Protein AF-A0A2A7B6G8-F1 (afdb_monomer)

Sequence (78 aa):
MAKSSRTEAWHDSYKAIFGRYGCIRLTLEQVSVCMGIPARYVRKRYPDGWANMSGGEGRGKGNTIRLDVLLDQEFGVY

Solvent-accessible surface area (backbone atoms only — not comparable to full-atom values): 4723 Å² total; per-residue (Å²): 134,86,79,73,47,72,65,56,59,48,52,53,50,50,52,54,52,34,72,72,68,76,47,60,62,36,41,52,65,54,48,17,64,74,70,73,42,61,54,91,47,45,55,77,76,51,72,67,65,69,42,71,63,39,76,97,62,95,70,45,89,36,52,26,30,39,51,66,54,52,46,29,62,75,70,65,70,116

Nearest PDB structures (foldseek):
  5fz5-assembly1_R  TM=4.580E-01  e=8.533E-01  Saccharomyces cerevisiae
  7xy5-assembly1_A  TM=4.541E-01  e=1.423E+00  Vibrio cholerae
  7kym-assembly1_B-2  TM=4.571E-01  e=2.088E+00  Bradyrhizobium japonicum
  3f22-assembly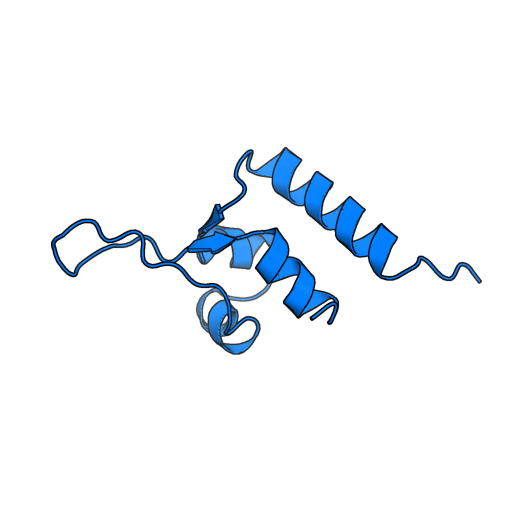2_C  TM=5.194E-01  e=3.481E+00  Homo sapiens
  8iuh-assembly1_M  TM=3.724E-01  e=5.803E+00  Homo sapiens

Organism: NCBI:txid853

Mean predicted aligned error: 7.44 Å

pLDDT: mean 80.21, std 16.07, range [38.38, 93.12]

Radius of gyration: 13.53 Å; Cα contacts (8 Å, |Δi|>4): 82; chains: 1; bounding box: 24×26×48 Å

Structure (mmCIF, N/CA/C/O backbone):
data_AF-A0A2A7B6G8-F1
#
_entry.id   AF-A0A2A7B6G8-F1
#
loop_
_atom_site.group_PDB
_atom_site.id
_atom_site.type_symbol
_atom_site.label_atom_id
_atom_site.label_alt_id
_atom_site.label_comp_id
_atom_site.label_asym_id
_atom_site.label_entity_id
_atom_site.label_seq_id
_atom_site.pdbx_PDB_ins_code
_atom_site.Cartn_x
_atom_site.Cartn_y
_atom_site.Cartn_z
_atom_site.occupancy
_atom_site.B_iso_or_equiv
_atom_site.auth_seq_id
_atom_site.auth_comp_id
_atom_site.auth_asym_id
_atom_site.auth_atom_id
_atom_site.pdbx_PDB_model_num
ATOM 1 N N . MET A 1 1 ? -10.823 8.941 24.641 1.00 38.38 1 MET A N 1
ATOM 2 C CA . MET A 1 1 ? -9.970 8.052 23.821 1.00 38.38 1 MET A CA 1
ATOM 3 C C . MET A 1 1 ? -10.512 8.070 22.407 1.00 38.38 1 MET A C 1
ATOM 5 O O . MET A 1 1 ? -11.609 7.576 22.185 1.00 38.38 1 MET A O 1
ATOM 9 N N . ALA A 1 2 ? -9.818 8.752 21.496 1.00 44.91 2 ALA A N 1
ATOM 10 C CA . ALA A 1 2 ? -10.260 8.905 20.118 1.00 44.91 2 ALA A CA 1
ATOM 11 C C . ALA A 1 2 ? -10.296 7.530 19.436 1.00 44.91 2 ALA A C 1
ATOM 13 O O . ALA A 1 2 ? -9.257 6.894 19.265 1.00 44.91 2 ALA A O 1
ATOM 14 N N . LYS A 1 3 ? -11.490 7.070 19.047 1.00 47.34 3 LYS A N 1
ATOM 15 C CA . LYS A 1 3 ? -11.628 6.119 17.941 1.00 47.34 3 LYS A CA 1
ATOM 16 C C . LYS A 1 3 ? -11.179 6.882 16.698 1.00 47.34 3 LYS A C 1
ATOM 18 O O . LYS A 1 3 ? -12.022 7.439 16.010 1.00 47.34 3 LYS A O 1
ATOM 23 N N . SER A 1 4 ? -9.871 6.967 16.452 1.00 52.94 4 SER A N 1
ATOM 24 C CA . SER A 1 4 ? -9.409 7.249 15.095 1.00 52.94 4 SER A CA 1
ATOM 25 C C . SER A 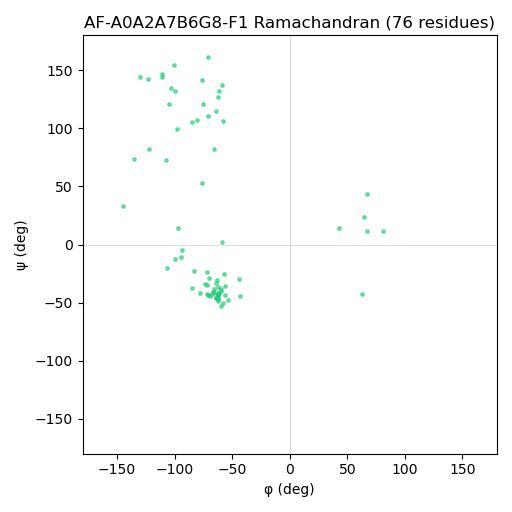1 4 ? -9.996 6.119 14.268 1.00 52.94 4 SER A C 1
ATOM 27 O O . SER A 1 4 ? -9.686 4.942 14.491 1.00 52.94 4 SER A O 1
ATOM 29 N N . SER A 1 5 ? -11.023 6.448 13.487 1.00 67.69 5 SER A N 1
ATOM 30 C CA . SER A 1 5 ? -11.718 5.435 12.716 1.00 67.69 5 SER A CA 1
ATOM 31 C C . SER A 1 5 ? -10.670 4.860 11.772 1.00 67.69 5 SER A C 1
ATOM 33 O O . SER A 1 5 ? -9.893 5.594 11.172 1.00 67.69 5 SER A O 1
ATOM 35 N N . ARG A 1 6 ? -10.577 3.536 11.688 1.00 73.50 6 ARG A N 1
ATOM 36 C CA . ARG A 1 6 ? -9.649 2.828 10.792 1.00 73.50 6 ARG A CA 1
ATOM 37 C C . ARG A 1 6 ? -9.613 3.441 9.375 1.00 73.50 6 ARG A C 1
ATOM 39 O O . ARG A 1 6 ? -8.570 3.449 8.735 1.00 73.50 6 ARG A O 1
ATOM 46 N N . THR A 1 7 ? -10.732 4.024 8.953 1.00 80.62 7 THR A N 1
ATOM 47 C CA . THR A 1 7 ? -10.930 4.819 7.739 1.00 80.62 7 THR A CA 1
ATOM 48 C C . THR A 1 7 ? -10.103 6.114 7.676 1.00 80.62 7 THR A C 1
ATOM 50 O O . THR A 1 7 ? -9.495 6.388 6.647 1.00 80.62 7 THR A O 1
ATOM 53 N N . GLU A 1 8 ? -10.031 6.911 8.746 1.00 85.75 8 GLU A N 1
ATOM 54 C CA . GLU A 1 8 ? -9.189 8.121 8.801 1.00 85.75 8 GLU A CA 1
ATOM 55 C C . GLU A 1 8 ? -7.707 7.771 8.655 1.00 85.75 8 GLU A C 1
ATOM 57 O O . GLU A 1 8 ? -7.015 8.348 7.818 1.00 85.75 8 GLU A O 1
ATOM 62 N N . ALA A 1 9 ? -7.240 6.760 9.396 1.00 87.19 9 ALA A N 1
ATOM 63 C CA . ALA A 1 9 ? -5.854 6.303 9.322 1.00 87.19 9 ALA A CA 1
ATOM 64 C C . ALA A 1 9 ? -5.491 5.773 7.921 1.00 87.19 9 ALA A C 1
ATOM 66 O O . ALA A 1 9 ? -4.383 6.020 7.434 1.00 87.19 9 ALA A O 1
ATOM 67 N N . TRP A 1 10 ? -6.430 5.097 7.250 1.00 90.38 10 TRP A N 1
ATOM 68 C CA . TRP A 1 10 ? -6.280 4.666 5.858 1.00 90.38 10 TRP A CA 1
ATOM 69 C C . TRP A 1 10 ? -6.123 5.868 4.916 1.00 90.38 10 TRP A C 1
ATOM 71 O O . TRP A 1 10 ? -5.177 5.917 4.129 1.00 90.38 10 TRP A O 1
ATOM 81 N N . HIS A 1 11 ? -6.995 6.877 5.029 1.00 90.19 11 HIS A N 1
ATOM 82 C CA . HIS A 1 11 ? -6.952 8.067 4.172 1.00 90.19 11 HIS A CA 1
ATOM 83 C C . HIS A 1 11 ? -5.699 8.917 4.391 1.00 90.19 11 HIS A C 1
ATOM 85 O O . HIS A 1 11 ? -5.109 9.395 3.418 1.00 90.19 11 HIS A O 1
ATOM 91 N N . ASP A 1 12 ? -5.275 9.095 5.639 1.00 91.88 12 ASP A N 1
ATOM 92 C CA . ASP A 1 12 ? -4.064 9.848 5.961 1.00 91.88 12 ASP A CA 1
ATOM 93 C C . ASP A 1 12 ? -2.814 9.127 5.447 1.00 91.88 12 ASP A C 1
ATOM 95 O O . ASP A 1 12 ? -1.945 9.752 4.833 1.00 91.88 12 ASP A O 1
ATOM 99 N N . SER A 1 13 ? -2.769 7.798 5.585 1.00 91.06 13 SER A N 1
ATOM 100 C CA . SER A 1 13 ? -1.700 6.969 5.015 1.00 91.06 13 SER A CA 1
ATOM 101 C C . SER A 1 13 ? -1.675 7.054 3.487 1.00 91.06 13 SER A C 1
ATOM 103 O O . SER A 1 13 ? -0.606 7.230 2.898 1.00 91.06 13 SER A O 1
ATOM 105 N N . TYR A 1 14 ? -2.845 7.008 2.837 1.00 91.50 14 TYR A N 1
ATOM 106 C CA . TYR A 1 14 ? -2.966 7.172 1.387 1.00 91.50 14 TYR A CA 1
ATOM 107 C C . TYR A 1 14 ? -2.397 8.520 0.936 1.00 91.50 14 TYR A C 1
ATOM 109 O O . TYR A 1 14 ? -1.549 8.564 0.045 1.00 91.50 14 TYR A O 1
ATOM 117 N N . LYS A 1 15 ? -2.810 9.624 1.572 1.00 93.12 15 LYS A N 1
ATOM 118 C CA . LYS A 1 15 ? -2.323 10.973 1.241 1.00 93.12 15 LYS A CA 1
ATOM 119 C C . LYS A 1 15 ? -0.821 11.113 1.471 1.00 93.12 15 LYS A C 1
ATOM 121 O O . LYS A 1 15 ? -0.140 11.673 0.616 1.00 93.12 15 LYS A O 1
ATOM 126 N N . ALA A 1 16 ? -0.296 10.595 2.581 1.00 92.25 16 ALA A N 1
ATOM 127 C CA . ALA A 1 16 ? 1.127 10.676 2.902 1.00 92.25 16 ALA A CA 1
ATOM 128 C C . ALA A 1 16 ? 1.992 9.909 1.889 1.00 92.25 16 ALA A C 1
ATOM 130 O O . ALA A 1 16 ? 2.990 10.433 1.389 1.00 92.25 16 ALA A O 1
ATOM 131 N N . ILE A 1 17 ? 1.598 8.680 1.546 1.00 91.00 17 ILE A N 1
ATOM 132 C CA . ILE A 1 17 ? 2.347 7.846 0.601 1.00 91.00 17 ILE A CA 1
ATOM 133 C C . ILE A 1 17 ? 2.213 8.399 -0.822 1.00 91.00 17 ILE A C 1
ATOM 135 O O . ILE A 1 17 ? 3.218 8.530 -1.525 1.00 91.00 17 ILE A O 1
ATOM 139 N N . PHE A 1 18 ? 1.009 8.804 -1.232 1.00 91.38 18 PHE A N 1
ATOM 140 C CA . PHE A 1 18 ? 0.795 9.427 -2.536 1.00 91.38 18 PHE A CA 1
ATOM 141 C C . PHE A 1 18 ? 1.557 10.751 -2.667 1.00 91.38 18 PHE A C 1
ATOM 143 O O . PHE A 1 18 ? 2.199 10.979 -3.685 1.00 91.38 18 PHE A O 1
ATOM 150 N N . GLY A 1 19 ? 1.573 11.590 -1.628 1.00 90.50 19 GLY A N 1
ATOM 151 C CA . GLY A 1 19 ? 2.344 12.835 -1.612 1.00 90.50 19 GLY A CA 1
ATOM 152 C C . GLY A 1 19 ? 3.857 12.618 -1.702 1.00 90.50 19 GLY A C 1
ATOM 153 O O . GLY A 1 19 ? 4.558 13.439 -2.285 1.00 90.50 19 GLY A O 1
ATOM 154 N N . ARG A 1 20 ? 4.370 11.496 -1.178 1.00 89.12 20 ARG A N 1
ATOM 155 C CA . ARG A 1 20 ? 5.801 11.160 -1.223 1.00 89.12 20 ARG A CA 1
ATOM 156 C C . ARG A 1 20 ? 6.262 10.629 -2.581 1.00 89.12 20 ARG A C 1
ATOM 158 O O . ARG A 1 20 ? 7.363 10.965 -3.007 1.00 89.12 20 ARG A O 1
ATOM 165 N N . TYR A 1 21 ? 5.473 9.769 -3.223 1.00 86.19 21 TYR A N 1
ATOM 166 C CA . TYR A 1 21 ? 5.889 9.081 -4.456 1.00 86.19 21 TYR A CA 1
ATOM 167 C C . TYR A 1 21 ? 5.216 9.610 -5.724 1.00 86.19 21 TYR A C 1
ATOM 169 O O . TYR A 1 21 ? 5.714 9.369 -6.820 1.00 86.19 21 TYR A O 1
ATOM 177 N N . GLY A 1 22 ? 4.082 10.301 -5.601 1.00 85.12 22 GLY A N 1
ATOM 178 C CA . GLY A 1 22 ? 3.303 10.811 -6.731 1.00 85.12 22 GLY A CA 1
ATOM 179 C C . GLY A 1 22 ? 2.659 9.725 -7.596 1.00 85.12 22 GLY A C 1
ATOM 180 O O . GLY A 1 22 ? 2.181 10.020 -8.689 1.00 85.12 22 GLY A O 1
ATOM 181 N N . CYS A 1 23 ? 2.649 8.464 -7.149 1.00 82.94 23 CYS A N 1
ATOM 182 C CA . CYS A 1 23 ? 2.134 7.339 -7.919 1.00 82.94 23 CYS A CA 1
ATOM 183 C C . CYS A 1 23 ? 1.144 6.485 -7.119 1.00 82.94 23 CYS A C 1
ATOM 185 O O . CYS A 1 23 ? 1.279 6.273 -5.918 1.00 82.94 23 CYS A O 1
ATOM 187 N N . ILE A 1 24 ? 0.133 5.973 -7.828 1.00 87.38 24 ILE A N 1
ATOM 188 C CA . ILE A 1 24 ? -0.887 5.069 -7.268 1.00 87.38 24 ILE A CA 1
ATOM 189 C C . ILE A 1 24 ? -0.379 3.620 -7.258 1.00 87.38 24 ILE A C 1
ATOM 191 O O . ILE A 1 24 ? -0.859 2.799 -6.486 1.00 87.38 24 ILE A O 1
ATOM 195 N N . ARG A 1 25 ? 0.591 3.283 -8.115 1.00 88.56 25 ARG A N 1
ATOM 196 C CA . ARG A 1 25 ? 1.221 1.960 -8.166 1.00 88.56 25 ARG A CA 1
ATOM 197 C C . ARG A 1 25 ? 2.604 2.027 -7.543 1.00 88.56 25 ARG A C 1
ATOM 199 O O . ARG A 1 25 ? 3.450 2.772 -8.030 1.00 88.56 25 ARG A O 1
ATOM 206 N N . LEU A 1 26 ? 2.818 1.231 -6.503 1.00 88.56 26 LEU A N 1
ATOM 207 C CA . LEU A 1 26 ? 4.083 1.137 -5.791 1.00 88.56 26 LEU A CA 1
ATOM 208 C C . LEU A 1 26 ? 4.827 -0.126 -6.197 1.00 88.56 26 LEU A C 1
ATOM 210 O O . LEU A 1 26 ? 4.244 -1.209 -6.252 1.00 88.56 26 LEU A O 1
ATOM 214 N N . THR A 1 27 ? 6.125 0.000 -6.453 1.00 88.94 27 THR A N 1
ATOM 215 C CA . THR A 1 27 ? 7.012 -1.154 -6.603 1.00 88.94 27 THR A CA 1
ATOM 216 C C . THR A 1 27 ? 7.227 -1.837 -5.257 1.00 88.94 27 THR A C 1
ATOM 218 O O . THR A 1 27 ? 7.055 -1.246 -4.193 1.00 88.94 27 THR A O 1
ATOM 221 N N . LEU A 1 28 ? 7.672 -3.088 -5.294 1.00 88.31 28 LEU A N 1
ATOM 222 C CA . LEU A 1 28 ? 7.991 -3.855 -4.092 1.00 88.31 28 LEU A CA 1
ATOM 223 C C . LEU A 1 28 ? 9.029 -3.144 -3.190 1.00 88.31 28 LEU A C 1
ATOM 225 O O . LEU A 1 28 ? 8.901 -3.165 -1.967 1.00 88.31 28 LEU A O 1
ATOM 229 N N . GLU A 1 29 ? 10.003 -2.448 -3.780 1.00 88.62 29 GLU A N 1
ATOM 230 C CA . GLU A 1 29 ? 10.977 -1.627 -3.044 1.00 88.62 29 GLU A CA 1
ATOM 231 C C . GLU A 1 29 ? 10.330 -0.400 -2.390 1.00 88.62 29 GLU A C 1
ATOM 233 O O . GLU A 1 29 ? 10.604 -0.107 -1.229 1.00 88.62 29 GLU A O 1
ATOM 238 N N . GLN A 1 30 ? 9.426 0.289 -3.091 1.00 89.75 30 GLN A N 1
ATOM 239 C CA . GLN A 1 30 ? 8.700 1.424 -2.517 1.00 89.75 30 GLN A CA 1
ATO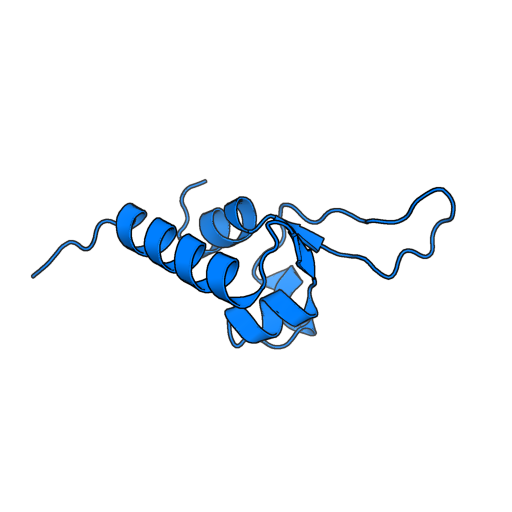M 240 C C . GLN A 1 30 ? 7.821 0.978 -1.345 1.00 89.75 30 GLN A C 1
ATOM 242 O O . GLN A 1 30 ? 7.852 1.605 -0.290 1.00 89.75 30 GLN A O 1
ATOM 247 N N . VAL A 1 31 ? 7.117 -0.150 -1.479 1.00 89.88 31 VAL A N 1
ATOM 248 C CA . VAL A 1 31 ? 6.330 -0.738 -0.383 1.00 89.88 31 VAL A CA 1
ATOM 249 C C . VAL A 1 31 ? 7.221 -1.113 0.801 1.00 89.88 31 VAL A C 1
ATOM 251 O O . VAL A 1 31 ? 6.862 -0.841 1.943 1.00 89.88 31 VAL A O 1
ATOM 254 N N . SER A 1 32 ? 8.398 -1.690 0.540 1.00 91.56 32 SER A N 1
ATOM 255 C CA . SER A 1 32 ? 9.385 -2.013 1.577 1.00 91.56 32 SER A CA 1
ATOM 256 C C . SER A 1 32 ? 9.781 -0.778 2.394 1.00 91.56 32 SER A C 1
ATOM 258 O O . SER A 1 32 ? 9.817 -0.845 3.622 1.00 91.56 32 SER A O 1
ATOM 260 N N . VAL A 1 33 ? 10.007 0.359 1.727 1.00 91.44 33 VAL A N 1
ATOM 261 C CA . VAL A 1 33 ? 10.346 1.635 2.374 1.00 91.44 33 VAL A CA 1
ATOM 262 C C . VAL A 1 33 ? 9.149 2.247 3.109 1.00 91.44 33 VAL A C 1
ATOM 264 O O . VAL A 1 33 ? 9.319 2.723 4.228 1.00 91.44 33 VAL A O 1
ATOM 267 N N . CYS A 1 34 ? 7.949 2.232 2.519 1.00 89.12 34 CYS A N 1
ATOM 268 C CA . CYS A 1 34 ? 6.729 2.756 3.147 1.00 89.12 34 CYS A CA 1
ATOM 269 C C . CYS A 1 34 ? 6.365 2.010 4.428 1.00 89.12 34 CYS A C 1
ATOM 271 O O . CYS A 1 34 ? 6.040 2.633 5.433 1.00 89.12 34 CYS A O 1
ATOM 273 N N . MET A 1 35 ? 6.408 0.679 4.369 1.00 89.06 35 MET A N 1
ATOM 274 C CA . MET A 1 35 ? 5.910 -0.192 5.431 1.00 89.06 35 MET A CA 1
ATOM 275 C C . MET A 1 35 ? 7.002 -0.604 6.422 1.00 89.06 35 MET A C 1
ATOM 277 O O . MET A 1 35 ? 6.720 -1.286 7.403 1.00 89.06 35 MET A O 1
ATOM 281 N N . GLY A 1 36 ? 8.260 -0.232 6.165 1.00 91.00 36 GLY A N 1
ATOM 282 C CA . GLY A 1 36 ? 9.390 -0.580 7.028 1.00 91.00 36 GLY A CA 1
ATOM 283 C C . GLY A 1 36 ? 9.663 -2.085 7.106 1.00 91.00 36 GLY A C 1
ATOM 284 O O . GLY A 1 36 ? 10.244 -2.560 8.080 1.00 91.00 36 GLY A O 1
ATOM 285 N N . ILE A 1 37 ? 9.242 -2.855 6.098 1.00 90.81 37 ILE A N 1
ATOM 286 C CA . ILE A 1 37 ? 9.444 -4.307 6.043 1.00 90.81 37 ILE A CA 1
ATOM 287 C C . ILE A 1 37 ? 10.440 -4.665 4.943 1.00 90.81 37 ILE A C 1
ATOM 289 O O . ILE A 1 37 ? 10.408 -4.057 3.875 1.00 90.81 37 ILE A O 1
ATOM 293 N N . PRO A 1 38 ? 11.299 -5.681 5.129 1.00 91.00 38 PRO A N 1
ATOM 294 C CA . PRO A 1 38 ? 12.191 -6.130 4.069 1.00 91.00 38 PRO A CA 1
ATOM 295 C C . PRO A 1 38 ? 11.419 -6.575 2.822 1.00 91.00 38 PRO A C 1
ATOM 297 O O . PRO A 1 38 ? 10.462 -7.340 2.932 1.00 91.00 38 PRO A O 1
ATOM 300 N N . ALA A 1 39 ? 11.902 -6.186 1.640 1.00 87.19 39 ALA A N 1
ATOM 301 C CA . ALA A 1 39 ? 11.339 -6.542 0.335 1.00 87.19 39 ALA A CA 1
ATOM 302 C C . ALA A 1 39 ? 10.923 -8.026 0.220 1.00 87.19 39 ALA A C 1
ATOM 304 O O . ALA A 1 39 ? 9.809 -8.346 -0.189 1.00 87.19 39 ALA A O 1
ATOM 305 N N . ARG A 1 40 ? 11.771 -8.951 0.690 1.00 87.81 40 ARG A N 1
ATOM 306 C CA . ARG A 1 40 ? 11.489 -10.402 0.691 1.00 87.81 40 ARG A CA 1
ATOM 307 C C . ARG A 1 40 ? 10.202 -10.809 1.427 1.00 87.81 40 ARG A C 1
ATOM 309 O O . ARG A 1 40 ? 9.636 -11.850 1.117 1.00 87.81 40 ARG A O 1
ATOM 316 N N . TYR A 1 41 ? 9.749 -10.013 2.395 1.00 89.25 41 TYR A N 1
ATOM 317 C CA . TYR A 1 41 ? 8.542 -10.272 3.182 1.00 89.25 41 TYR A CA 1
ATOM 318 C C . TYR A 1 41 ? 7.325 -9.483 2.712 1.00 89.25 41 TYR A C 1
ATOM 320 O O . TYR A 1 41 ? 6.217 -9.829 3.110 1.00 89.25 41 TYR A O 1
ATOM 328 N N . VAL A 1 42 ? 7.499 -8.482 1.844 1.00 89.56 42 VAL A N 1
ATOM 329 C CA . VAL A 1 42 ? 6.401 -7.645 1.339 1.00 89.56 42 VAL A CA 1
ATOM 330 C C . VAL A 1 42 ? 5.289 -8.502 0.743 1.00 89.56 42 VAL A C 1
ATOM 332 O O . VAL A 1 42 ? 4.141 -8.361 1.133 1.00 89.56 42 VAL A O 1
ATOM 335 N N . ARG A 1 43 ? 5.633 -9.469 -0.112 1.00 85.62 43 ARG A N 1
ATOM 336 C CA . ARG A 1 43 ? 4.653 -10.386 -0.720 1.00 85.62 43 ARG A CA 1
ATOM 337 C C . ARG A 1 43 ? 4.034 -11.381 0.249 1.00 85.62 43 ARG A C 1
ATOM 339 O O . ARG A 1 43 ? 2.924 -11.837 0.029 1.00 85.62 43 ARG A O 1
ATOM 346 N N . LYS A 1 44 ? 4.768 -11.752 1.299 1.00 88.44 44 LYS A N 1
ATOM 347 C CA . LYS A 1 44 ? 4.236 -12.645 2.329 1.00 88.44 44 LYS A CA 1
ATOM 348 C C . LYS A 1 44 ? 3.203 -11.916 3.192 1.00 88.44 44 LYS A C 1
ATOM 350 O O . LYS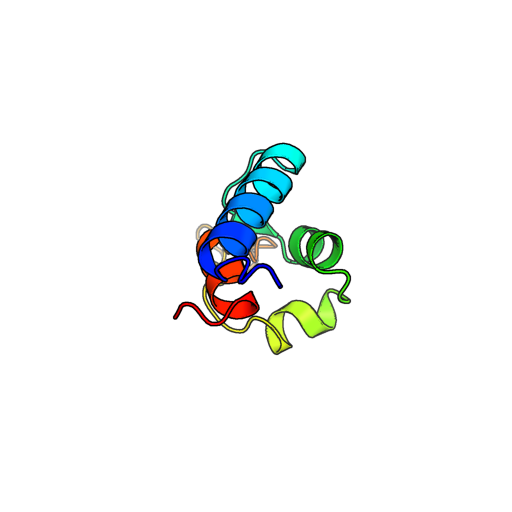 A 1 44 ? 2.259 -12.544 3.649 1.00 88.44 44 LYS A O 1
ATOM 355 N N . ARG A 1 45 ? 3.415 -10.619 3.437 1.00 88.38 45 ARG A N 1
ATOM 356 C CA . ARG A 1 45 ? 2.534 -9.782 4.258 1.00 88.38 45 ARG A CA 1
ATOM 357 C C . ARG A 1 45 ? 1.360 -9.204 3.469 1.00 88.38 45 ARG A C 1
ATOM 359 O O . ARG A 1 45 ? 0.269 -9.143 4.013 1.00 88.38 45 ARG A O 1
ATOM 366 N N . TYR A 1 46 ? 1.587 -8.829 2.214 1.00 90.12 46 TYR A N 1
ATOM 367 C CA . TYR A 1 46 ? 0.577 -8.296 1.302 1.00 90.12 46 TYR A CA 1
ATOM 368 C C . TYR A 1 46 ? 0.511 -9.188 0.059 1.00 90.12 46 TYR A C 1
ATOM 370 O O . TYR A 1 46 ? 1.220 -8.916 -0.914 1.00 90.12 46 TYR A O 1
ATOM 378 N N . PRO A 1 47 ? -0.215 -10.314 0.102 1.00 88.38 47 PRO A N 1
ATOM 379 C CA . PRO A 1 47 ? -0.264 -11.258 -1.013 1.00 88.38 47 PRO A CA 1
ATOM 380 C C . PRO A 1 47 ? -1.066 -10.749 -2.220 1.00 88.38 47 PRO A C 1
ATOM 382 O O . PRO A 1 47 ? -0.792 -11.177 -3.343 1.00 88.38 47 PRO A O 1
ATOM 385 N N . ASP A 1 48 ? -2.001 -9.817 -2.025 1.00 87.50 48 ASP A N 1
ATOM 386 C CA . ASP A 1 48 ? -3.014 -9.489 -3.030 1.00 87.50 48 ASP A CA 1
ATOM 387 C C . ASP A 1 48 ? -2.699 -8.220 -3.835 1.00 87.50 48 ASP A C 1
ATOM 389 O O . ASP A 1 48 ? -1.995 -7.317 -3.381 1.00 87.50 48 ASP A O 1
ATOM 393 N N . GLY A 1 49 ? -3.245 -8.135 -5.055 1.00 83.69 49 GLY A N 1
ATOM 394 C CA . GLY A 1 49 ? -3.233 -6.907 -5.865 1.00 83.69 49 GLY A CA 1
ATOM 395 C C . GLY A 1 49 ? -1.948 -6.611 -6.645 1.00 83.69 49 GLY A C 1
ATOM 396 O O . GLY A 1 49 ? -1.800 -5.504 -7.173 1.00 83.69 49 GLY A O 1
ATOM 397 N N . TRP A 1 50 ? -1.020 -7.567 -6.743 1.00 87.00 50 TRP A N 1
ATOM 398 C CA . TRP A 1 50 ? 0.209 -7.409 -7.524 1.00 87.00 50 TRP A CA 1
ATOM 399 C C . TRP A 1 50 ? -0.050 -7.529 -9.026 1.00 87.00 50 TRP A C 1
ATOM 401 O O . TRP A 1 50 ? -0.485 -8.565 -9.523 1.00 87.00 50 TRP A O 1
ATOM 411 N N . ALA A 1 51 ? 0.292 -6.476 -9.760 1.00 80.38 51 ALA A N 1
ATOM 412 C CA . ALA A 1 51 ? 0.324 -6.453 -11.209 1.00 80.38 51 ALA A CA 1
ATOM 413 C C . ALA A 1 51 ? 1.760 -6.627 -11.712 1.00 80.38 51 ALA A C 1
ATOM 415 O O . ALA A 1 51 ? 2.678 -5.916 -11.283 1.00 80.38 51 ALA A O 1
ATOM 416 N N . ASN A 1 52 ? 1.923 -7.531 -12.676 1.00 72.19 52 ASN A N 1
ATOM 417 C CA . ASN A 1 52 ? 3.144 -7.658 -13.456 1.00 72.19 52 ASN A CA 1
ATOM 418 C C . ASN A 1 52 ? 3.065 -6.653 -14.608 1.00 72.19 52 ASN A C 1
ATOM 420 O O . ASN A 1 52 ? 2.353 -6.874 -15.584 1.00 72.19 52 ASN A O 1
ATOM 424 N N . MET A 1 53 ? 3.808 -5.553 -14.524 1.00 57.56 53 MET A N 1
ATOM 425 C CA . MET A 1 53 ? 4.013 -4.629 -15.646 1.00 57.56 53 MET A CA 1
ATOM 426 C C . MET A 1 53 ? 5.013 -5.239 -16.648 1.00 57.56 53 MET A C 1
ATOM 428 O O . MET A 1 53 ? 6.040 -4.640 -16.962 1.00 57.56 53 MET A O 1
ATOM 432 N N . SER A 1 54 ? 4.764 -6.469 -17.113 1.00 51.03 54 SER A N 1
ATOM 433 C CA . SER A 1 54 ? 5.479 -7.057 -18.248 1.00 51.03 54 SER A CA 1
ATOM 434 C C . SER A 1 54 ? 4.621 -6.886 -19.496 1.00 51.03 54 SER A C 1
ATOM 436 O O . SER A 1 54 ? 3.691 -7.659 -19.724 1.00 51.03 54 SER A O 1
ATOM 438 N N . GLY A 1 55 ? 4.918 -5.876 -20.310 1.00 45.41 55 GLY A N 1
ATOM 439 C CA . GLY A 1 55 ? 4.450 -5.885 -21.693 1.00 45.41 55 GLY A CA 1
ATOM 440 C C . GLY A 1 55 ? 5.063 -7.085 -22.417 1.00 45.41 55 GLY A C 1
ATOM 441 O O . GLY A 1 55 ? 6.275 -7.254 -22.344 1.00 45.41 55 GLY A O 1
ATOM 442 N N . GLY A 1 56 ? 4.227 -7.912 -23.052 1.00 47.91 56 GLY A N 1
ATOM 443 C CA . GLY A 1 56 ? 4.544 -8.853 -24.143 1.00 47.91 56 GLY A CA 1
ATOM 444 C C . GLY A 1 56 ? 5.521 -10.011 -23.895 1.00 47.91 56 GLY A C 1
ATOM 445 O O . GLY A 1 56 ? 5.252 -11.126 -24.320 1.00 47.91 56 GLY A O 1
ATOM 446 N N . GLU A 1 57 ? 6.635 -9.796 -23.207 1.00 45.25 57 GLU A N 1
ATOM 447 C CA . GLU A 1 57 ? 7.762 -10.726 -23.160 1.00 45.25 57 GLU A CA 1
ATOM 448 C C . GLU A 1 57 ? 8.266 -10.888 -21.724 1.00 45.25 57 GLU A C 1
ATOM 450 O O . GLU A 1 57 ? 9.291 -10.337 -21.340 1.00 45.25 57 GLU A O 1
ATOM 455 N N . GLY A 1 58 ? 7.498 -11.612 -20.903 1.00 45.75 58 GLY A N 1
ATOM 456 C CA . GLY A 1 58 ? 7.966 -12.563 -19.875 1.00 45.75 58 GLY A CA 1
ATOM 457 C C . GLY A 1 58 ? 9.153 -12.247 -18.942 1.00 45.75 58 GLY A C 1
ATOM 458 O O . GLY A 1 58 ? 9.665 -13.169 -18.314 1.00 45.75 58 GLY A O 1
ATOM 459 N N . ARG A 1 59 ? 9.627 -11.003 -18.821 1.00 47.00 59 ARG A N 1
ATOM 460 C CA . ARG A 1 59 ? 10.784 -10.596 -17.995 1.00 47.00 59 ARG A CA 1
ATOM 461 C C . ARG A 1 59 ? 10.589 -9.209 -17.369 1.00 47.00 59 ARG A C 1
ATOM 463 O O . ARG A 1 59 ? 11.537 -8.445 -17.191 1.00 47.00 59 ARG A O 1
ATOM 470 N N . GLY A 1 60 ? 9.349 -8.853 -17.035 1.00 46.00 60 GLY A N 1
ATOM 471 C CA . GLY A 1 60 ? 9.037 -7.552 -16.445 1.00 46.00 60 GLY A CA 1
ATOM 472 C C . GLY A 1 60 ? 9.540 -7.432 -15.008 1.00 46.00 60 GLY A C 1
ATOM 473 O O . GLY A 1 60 ? 8.966 -8.010 -14.091 1.00 46.00 60 GLY A O 1
ATOM 474 N N . LYS A 1 61 ? 10.560 -6.595 -14.803 1.00 49.34 61 LYS A N 1
ATOM 475 C CA . LYS A 1 61 ? 11.038 -6.101 -13.497 1.00 49.34 61 LYS A CA 1
ATOM 476 C C . LYS A 1 61 ? 9.980 -5.333 -12.671 1.00 49.34 61 LYS A C 1
ATOM 478 O O . LYS A 1 61 ? 10.296 -4.840 -11.595 1.00 49.34 61 LYS A O 1
ATOM 483 N N . GLY A 1 62 ? 8.740 -5.201 -13.136 1.00 60.06 62 GLY A N 1
ATOM 484 C CA . GLY A 1 62 ? 7.728 -4.335 -12.532 1.00 60.06 62 GLY A CA 1
ATOM 485 C C . GLY A 1 62 ? 6.637 -5.102 -11.798 1.00 60.06 62 GLY A C 1
ATOM 486 O O . GLY A 1 62 ? 5.515 -5.155 -12.286 1.00 60.06 62 GLY A O 1
ATOM 487 N N . ASN A 1 63 ? 6.947 -5.666 -10.629 1.00 76.06 63 ASN A N 1
ATOM 488 C CA . ASN A 1 63 ? 5.91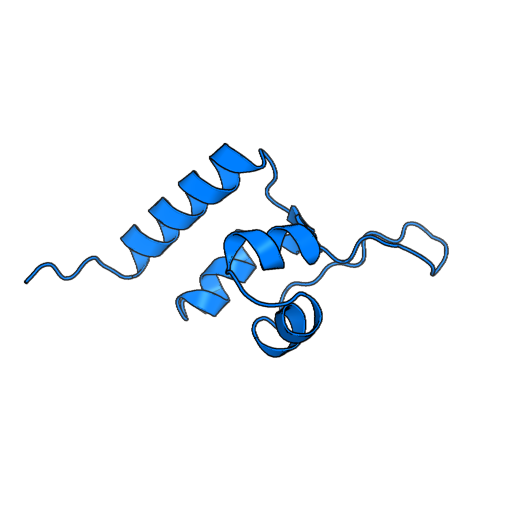7 -6.106 -9.686 1.00 76.06 63 ASN A CA 1
ATOM 489 C C . ASN A 1 63 ? 5.436 -4.882 -8.912 1.00 76.06 63 ASN A C 1
ATOM 491 O O . ASN A 1 63 ? 6.173 -4.355 -8.072 1.00 76.06 63 ASN A O 1
ATOM 495 N N . THR A 1 64 ? 4.225 -4.422 -9.213 1.00 86.94 64 THR A N 1
ATOM 496 C CA . THR A 1 64 ? 3.641 -3.251 -8.553 1.00 86.94 64 THR A CA 1
ATOM 497 C C . THR A 1 64 ? 2.312 -3.594 -7.910 1.00 86.94 64 THR A C 1
ATOM 499 O O . THR A 1 64 ? 1.540 -4.359 -8.474 1.00 86.94 64 THR A O 1
ATOM 502 N N . ILE A 1 65 ? 2.039 -3.021 -6.748 1.00 90.19 65 ILE A N 1
ATOM 503 C CA . ILE A 1 65 ? 0.743 -3.098 -6.075 1.00 90.19 65 ILE A CA 1
ATOM 504 C C . ILE A 1 65 ? 0.098 -1.718 -6.121 1.00 90.19 65 ILE A C 1
ATOM 506 O O . ILE A 1 65 ? 0.797 -0.700 -6.103 1.00 90.19 65 ILE A O 1
ATOM 510 N N . ARG A 1 66 ? -1.229 -1.653 -6.219 1.00 91.69 66 ARG A N 1
ATOM 511 C CA . ARG A 1 66 ? -1.913 -0.370 -6.066 1.00 91.69 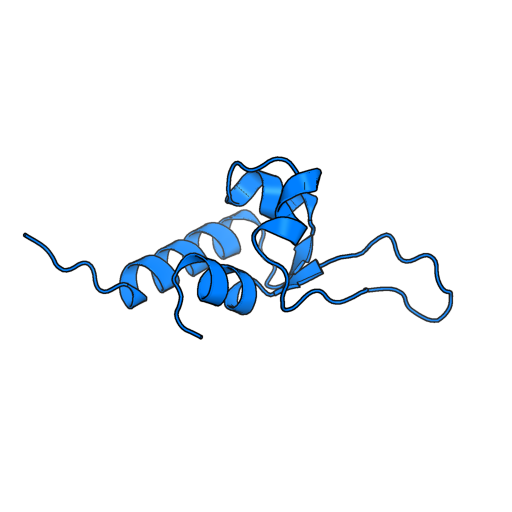66 ARG A CA 1
ATOM 512 C C . ARG A 1 66 ? -1.968 0.030 -4.589 1.00 91.69 66 ARG A C 1
ATOM 514 O O . ARG A 1 66 ? -2.162 -0.817 -3.723 1.00 91.69 66 ARG A O 1
ATOM 521 N N . LEU A 1 67 ? -1.800 1.318 -4.315 1.00 91.50 67 LEU A N 1
ATOM 522 C CA . LEU A 1 67 ? -1.759 1.876 -2.966 1.00 91.50 67 LEU A CA 1
ATOM 523 C C . LEU A 1 67 ? -3.049 1.612 -2.177 1.00 91.50 67 LEU A C 1
ATOM 525 O O . LEU A 1 67 ? -2.970 1.311 -0.995 1.00 91.50 67 LEU A O 1
ATOM 529 N N . ASP A 1 68 ? -4.211 1.676 -2.825 1.00 91.38 68 ASP A N 1
ATOM 530 C CA . ASP A 1 68 ? -5.496 1.337 -2.208 1.00 91.38 68 ASP A CA 1
ATOM 531 C C . ASP A 1 68 ? -5.506 -0.111 -1.709 1.00 91.38 68 ASP A C 1
ATOM 533 O O . ASP A 1 68 ? -5.668 -0.343 -0.518 1.00 91.38 68 ASP A O 1
ATOM 537 N N . VAL A 1 69 ? -5.169 -1.067 -2.577 1.00 90.94 69 VAL A N 1
ATOM 538 C CA . VAL A 1 69 ? -5.160 -2.501 -2.235 1.00 90.94 69 VAL A CA 1
ATOM 539 C C . VAL A 1 69 ? -4.121 -2.845 -1.162 1.00 90.94 69 VAL A C 1
ATOM 541 O O . VAL A 1 69 ? -4.327 -3.743 -0.345 1.00 90.94 69 VAL A O 1
ATOM 544 N N . LEU A 1 70 ? -2.991 -2.137 -1.148 1.00 92.19 70 LEU A N 1
ATOM 545 C CA . LEU A 1 70 ? -1.984 -2.267 -0.098 1.00 92.19 70 LEU A CA 1
ATOM 546 C C . LEU A 1 70 ? -2.535 -1.824 1.266 1.00 92.19 70 LEU A C 1
ATOM 548 O O . LEU A 1 70 ? -2.332 -2.509 2.268 1.00 92.19 70 LEU A O 1
ATOM 552 N N . LEU A 1 71 ? -3.210 -0.675 1.308 1.00 91.94 71 LEU A N 1
ATOM 553 C CA . LEU A 1 71 ? -3.766 -0.129 2.543 1.00 91.94 71 LEU A CA 1
ATOM 554 C C . LEU A 1 71 ? -5.001 -0.911 3.001 1.00 91.94 71 LEU A C 1
ATOM 556 O O . LEU A 1 71 ? -5.167 -1.116 4.199 1.00 91.94 71 LEU A O 1
ATOM 560 N N . ASP A 1 72 ? -5.815 -1.428 2.081 1.00 91.12 72 ASP A N 1
ATOM 561 C CA . ASP A 1 72 ? -6.943 -2.303 2.416 1.00 91.12 72 ASP A CA 1
ATOM 562 C C . ASP A 1 72 ? -6.466 -3.566 3.139 1.00 91.12 72 ASP A C 1
ATOM 564 O O . ASP A 1 72 ? -7.078 -3.973 4.127 1.00 91.12 72 ASP A O 1
ATOM 568 N N . GLN A 1 73 ? -5.336 -4.142 2.712 1.00 91.31 73 GLN A N 1
ATOM 569 C CA . GLN A 1 73 ? -4.698 -5.269 3.402 1.00 91.31 73 GLN A CA 1
ATOM 570 C C . GLN A 1 73 ? -4.105 -4.868 4.760 1.00 91.31 73 GLN A C 1
ATOM 572 O O . GLN A 1 73 ? -4.292 -5.592 5.734 1.00 91.31 73 GLN A O 1
ATOM 577 N N . GLU A 1 74 ? -3.408 -3.728 4.857 1.00 90.25 74 GLU A N 1
ATOM 578 C CA . GLU A 1 74 ? -2.792 -3.291 6.125 1.00 90.25 74 GLU A CA 1
ATOM 579 C C . GLU A 1 74 ? -3.840 -2.955 7.194 1.00 90.25 74 GLU A C 1
ATOM 581 O O . GLU A 1 74 ? -3.660 -3.269 8.370 1.00 90.25 74 GLU A O 1
ATOM 586 N N . PHE A 1 75 ? -4.952 -2.341 6.793 1.00 86.88 75 PHE A N 1
ATOM 587 C CA . PHE A 1 75 ? -6.013 -1.944 7.712 1.00 86.88 75 PHE A CA 1
ATOM 588 C C . PHE A 1 75 ? -7.131 -2.991 7.835 1.00 86.88 75 PHE A C 1
ATOM 590 O O . PHE A 1 75 ? -7.940 -2.881 8.755 1.00 86.88 75 PHE A O 1
ATOM 597 N N . GLY A 1 76 ? -7.171 -4.016 6.977 1.00 82.38 76 GLY A N 1
ATOM 598 C CA . GLY A 1 76 ? -8.215 -5.046 6.974 1.00 82.38 76 GLY A CA 1
ATOM 599 C C . GLY A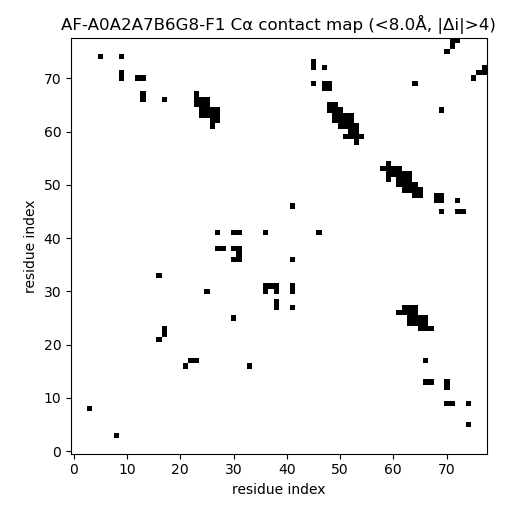 1 76 ? -9.585 -4.492 6.578 1.00 82.38 76 GLY A C 1
ATOM 600 O O . GLY A 1 76 ? -10.575 -4.773 7.248 1.00 82.38 76 GLY A O 1
ATOM 601 N N . VAL A 1 77 ? -9.620 -3.646 5.546 1.00 73.88 77 VAL A N 1
ATOM 602 C CA . VAL A 1 77 ? -10.835 -2.979 5.023 1.00 73.88 77 VAL A CA 1
ATOM 603 C C . VAL A 1 77 ? -11.414 -3.734 3.810 1.00 73.88 77 VAL A C 1
ATOM 605 O O . VAL A 1 77 ? -12.257 -3.211 3.090 1.00 73.88 77 VAL A O 1
ATOM 608 N N . TYR A 1 78 ? -10.946 -4.967 3.600 1.00 58.09 78 TYR A N 1
ATOM 609 C CA . TYR A 1 78 ? -11.408 -5.899 2.569 1.00 58.09 78 TYR A CA 1
ATOM 610 C C . TYR A 1 78 ? -12.845 -6.386 2.788 1.00 58.09 78 TYR A C 1
ATOM 612 O O . TYR A 1 78 ? -13.227 -6.602 3.963 1.00 58.09 78 TYR A O 1
#

Foldseek 3Di:
DDCPPLVVVLVVLLCVLCVVPVDQKDALVSQCVSVVHDSVCSCVQQVDAWDQPDPPDDDGPGGIHGSNSSSCSVSVVD

Secondary structure (DSSP, 8-state):
-----HHHHHHHHHHHHHHHH--SEEEHHHHHHHHT--HHHHHHH--S-EEE---SSS----EEEEHHHHHHHHHT--

=== Feature glossary ===
The record interleaves many kinds of information about one protein. Here is each kind framed as the question it answers.

Q: What are the backbone torsion angles?
A: φ (phi) and ψ (psi) are the two rotatable backbone dihedrals per residue: φ is the C(i-1)–N–Cα–C torsion, ψ is the N–Cα–C–N(i+1) torsion, both in degrees on (−180°, 180°]. α-helical residues cluster near (−60°, −45°); β-strand residues near (−120°, +130°). A Ramachandran plot is simply a scatter of (φ, ψ) for every residue.

Q: What is the amino-acid chain?
A: This is the polypeptide sequence — one letter per residue, N-terminus first. Length ranges from a few dozen residues for small domains to over a thousand for large multi-domain proteins.

Q: How mobile is each atom in the crystal?
A: For experimental (PDB) structures, the B-factor (temperature factor) quantifies the positional spread of each atom in the crystal — a combination of thermal vibration and static disorder — in units of Å². High B-factors mark flexible loops or poorly resolved regions; low B-factors mark the rigid, well-ordered core.

Q: Are the domains correctly placed relative to each other?
A: Predicted Aligned Error (PAE) is an AlphaFold confidence 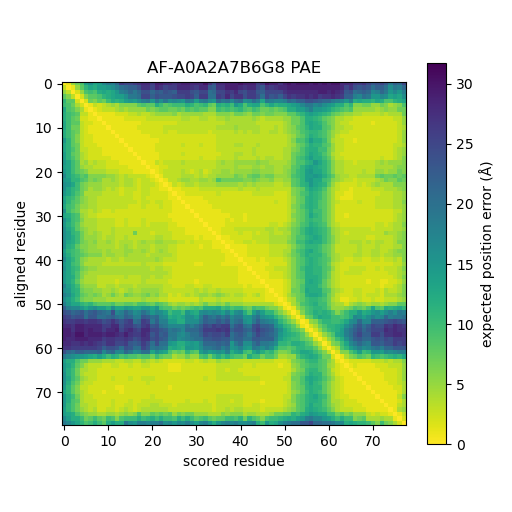matrix: entry (i, j) is the expected error in the position of residue j, in ångströms, when the prediction is superimposed on the true structure at residue i. Low PAE within a block of residues means that block is internally rigid and well-predicted; high PAE between two blocks means their relative placement is uncertain even if each block individually is confident.

Q: How confident is the AlphaFold model at each residue?
A: pLDDT is the predicted lDDT-Cα score: AlphaFold's confidence that the local environment of each residue (all inter-atomic distances within 15 Å) is correctly placed. It is a per-residue number between 0 and 100, with higher meaning more reliable.

Q: What family and function is it annotated with?
A: Functional annotations link the protein to curated databases. InterPro entries identify conserved domains and families by matching the sequence against member-database signatures (Pfam, PROSITE, CDD, …). Gene Ontology (GO) terms describe molecular function, biological process, and cellular component in a controlled vocabulary. CATH places the structure in a hierarchical fold classification (Class/Architecture/Topology/Homologous-superfamily). The organism is the source species.

Q: How big and how compact is the whole molecule?
A: Three whole-structure scalars: the radius of gyration (RMS distance of Cα from centroid, in Å), the count of Cα–Cα contacts (pairs closer than 8 Å and separated by more than four residues in sequence — i.e. tertiary, not local, contacts), and the bounding-box dimensions. Together they distinguish compact globular folds from extended fibres or disordered chains.

Q: What known structures does this most resemble?
A: The Foldseek neighbor list gives the closest experimentally determined structures in the PDB, ranked by structural alignment. TM-score near 1 means near-identical fold; near 0.3 means only rough topology match. This is how one finds what a novel AlphaFold prediction most resembles in the solved-structure universe.

Q: Which residues are buried vs exposed?
A: SASA measures how much of the protein is reachable by solvent. It is computed by rolling a water-sized probe over the atomic surface and summing the exposed area (Å²). Per-residue SASA distinguishes core (buried, low SASA) from surface (exposed, high SASA) residues; total SASA is a whole-molecule size measure.

Q: Which residues are in helices, strands, or loops?
A: Eight-state secondary structure (DSSP): H is the canonical α-helix, G the tighter 3₁₀-helix, I the wider π-helix; E/B are β-structure, T and S are turns and bends, and '-' is everything else. DSSP derives these from the pattern of main-chain N–H···O=C hydrogen bonds, not from the sequence.

Q: Where is each backbone atom in 3D?
A: Structure coordinates are given as an mmCIF _atom_site loop: one row per atom with element, residue name, chain id, sequence number, and x/y/z position in Å. Only the four main-chain atoms per residue are included here; side chains are omitted to keep the record compact.

Q: What if only a Cα trace is available?
A: Three-state secondary structure (P-SEA) collapses the eight DSSP classes into helix (a), strand (b), and coil (c). P-SEA assigns these from Cα geometry alone — distances and angles — without requiring backbone oxygens, so it works on any Cα trace.

Q: What do the rendered images show?
A: The six renders are orthographic views along the three Cartesian axes in both directions. Representation (cartoon, sticks, or surface) and color scheme (sequence-rainbow or by-chain) vary across proteins so the training set covers all the common visualization conventions.

Q: What does the local fold look like, residue by residue?
A: Foldseek's 3Di representation compresses backbone geometry into a per-residue letter drawn from a learned twenty-state alphabet. It captures the tertiary interaction pattern around each residue — which residues are packed ag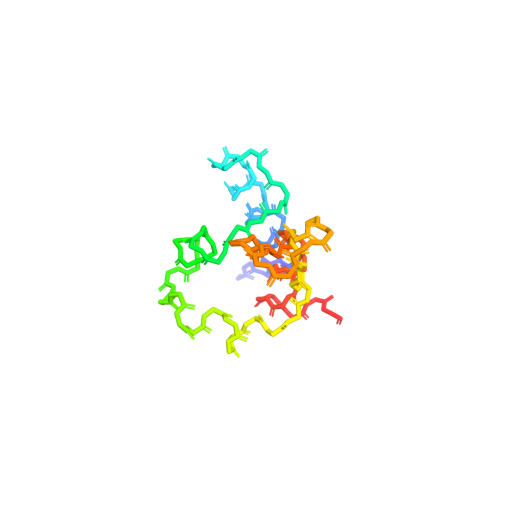ainst it in space, regardless of where they are in sequence.

Q: What do the diagnostic plots show?
A: The contact map is a binary N×N matrix image: pixel (i, j) is dark where Cα_i and Cα_j are within 8 Å and |i−j|>4. Because the |i−j|>4 filter removes local helical contacts, off-diagonal stripes parallel to the main diagonal indicate parallel β-sheets; stripes perpendicular to it indicate antiparallel β-sheets. The Ramachandran plot scatters every residue's (φ, ψ) pair against the sterically allowed regions. The PAE heatmap renders the predicted-aligned-error matrix.